Protein AF-A0A1Y1M076-F1 (afdb_monomer_lite)

InterPro domains:
  IPR000718 Peptidase M13 [PS51885] (1-151)
  IPR008753 Peptidase M13, N-terminal domain [PF05649] (1-142)
  IPR042089 Peptidase M13, domain 2 [G3DSA:1.10.1380.10] (1-147)

pLDDT: mean 89.3, std 11.14, range [41.12, 98.44]

Sequence (151 aa):
MNKGKIAELGLQVLKDVLVSCGGWPVLEGPRWIPDSFDWENLMFAFNRIGFDSGYLVEVTIGTDLKNNSIRGIQLDQPSLGLSRDFILQGNESQFVQGYFKYMIDVAVELGCEKQAAERELKESLDFEIELAKVCVRYENRRLSSFSDIFL

Radius of gyration: 18.86 Å; chains: 1; bounding box: 54×36×50 Å

Foldseek 3Di:
DDVVVPVVCPCVVVQVLQVLLQHDCQLCPPVRDPVPDDLVSSLVSCVVVVHQSQAAKHWDWDADPQHRVDIDIDIAAGDAPDPLVQLLVDDPGPSLVVVLVVQLVVSVSVPGDNVSSNVPVVVVSVVSNVSSVPHDDPVVVVVVSVVVSVD

Structure (mmCIF, N/CA/C/O backbone):
data_AF-A0A1Y1M076-F1
#
_entry.id   AF-A0A1Y1M076-F1
#
loop_
_atom_site.group_PDB
_atom_site.id
_atom_site.type_symbol
_atom_site.label_atom_id
_atom_site.label_alt_id
_atom_site.label_comp_id
_atom_site.label_asym_id
_atom_site.label_entity_id
_atom_site.label_seq_id
_atom_site.pdbx_PDB_ins_code
_atom_site.Cartn_x
_atom_site.Cartn_y
_atom_site.Cartn_z
_atom_site.occupancy
_atom_site.B_iso_or_equiv
_atom_site.auth_seq_id
_atom_site.auth_comp_id
_atom_site.auth_asym_id
_atom_site.auth_atom_id
_atom_site.pdbx_PDB_model_num
ATOM 1 N N . MET A 1 1 ? -17.898 18.226 -13.230 1.00 75.00 1 MET A N 1
ATOM 2 C CA . MET A 1 1 ? -17.716 17.435 -11.991 1.00 75.00 1 MET A CA 1
ATOM 3 C C . MET A 1 1 ? -18.983 17.533 -11.145 1.00 75.00 1 MET A C 1
ATOM 5 O O . MET A 1 1 ? -19.325 18.636 -10.736 1.00 75.00 1 MET A O 1
ATOM 9 N N . ASN A 1 2 ? -19.707 16.429 -10.931 1.00 88.88 2 ASN A N 1
ATOM 10 C CA . ASN A 1 2 ? -20.965 16.419 -10.168 1.00 88.88 2 ASN A CA 1
ATOM 11 C C . ASN A 1 2 ? -20.704 16.024 -8.704 1.00 88.88 2 ASN A C 1
ATOM 13 O O . ASN A 1 2 ? -20.647 14.843 -8.377 1.00 88.88 2 ASN A O 1
ATOM 17 N N . LYS A 1 3 ? -20.534 17.021 -7.827 1.00 89.62 3 LYS A N 1
ATOM 18 C CA . LYS A 1 3 ? -20.232 16.800 -6.402 1.00 89.62 3 LYS A CA 1
ATOM 19 C C . LYS A 1 3 ? -21.387 16.145 -5.632 1.00 89.62 3 LYS A C 1
ATOM 21 O O . LYS A 1 3 ? -21.129 15.372 -4.719 1.00 89.62 3 LYS A O 1
ATOM 26 N N . GLY A 1 4 ? -22.638 16.421 -6.016 1.00 91.38 4 GLY A N 1
ATOM 27 C CA . GLY A 1 4 ? -23.819 15.854 -5.355 1.00 91.38 4 GLY A CA 1
ATOM 28 C C . GLY A 1 4 ? -23.892 14.339 -5.519 1.00 91.38 4 GLY A C 1
ATOM 29 O O . GLY A 1 4 ? -24.074 13.626 -4.538 1.00 91.38 4 GLY A O 1
ATOM 30 N N . LYS A 1 5 ? -23.639 13.838 -6.737 1.00 88.38 5 LYS A N 1
ATOM 31 C CA . LYS A 1 5 ? -23.637 12.391 -6.988 1.00 88.38 5 LYS A CA 1
ATOM 32 C C . LYS A 1 5 ? -22.492 11.664 -6.275 1.00 88.38 5 LYS A C 1
ATOM 34 O O . LYS A 1 5 ? -22.681 10.544 -5.820 1.00 88.38 5 LYS A O 1
ATOM 39 N N . ILE A 1 6 ? -21.327 12.305 -6.149 1.00 87.94 6 ILE A N 1
ATOM 40 C CA . ILE A 1 6 ? -20.184 11.754 -5.401 1.00 87.94 6 ILE A CA 1
ATOM 41 C C . ILE A 1 6 ? -20.540 11.600 -3.916 1.00 87.94 6 ILE A C 1
ATOM 43 O O . ILE A 1 6 ? -20.288 10.550 -3.339 1.00 87.94 6 ILE A O 1
ATOM 47 N N . ALA A 1 7 ? -21.167 12.614 -3.314 1.00 87.50 7 ALA A N 1
ATOM 48 C CA . ALA A 1 7 ? -21.586 12.556 -1.914 1.00 87.50 7 ALA A CA 1
ATOM 49 C C . ALA A 1 7 ? -22.679 11.501 -1.664 1.00 87.50 7 ALA A C 1
ATOM 51 O O . ALA A 1 7 ? -22.642 10.826 -0.643 1.00 87.50 7 ALA A O 1
ATOM 52 N N . GLU A 1 8 ? -23.620 11.338 -2.601 1.00 90.31 8 GLU A N 1
ATOM 53 C CA . GLU A 1 8 ? -24.676 10.316 -2.530 1.00 90.31 8 GLU A CA 1
ATOM 54 C C . GLU A 1 8 ? -24.107 8.889 -2.573 1.00 90.31 8 GLU A C 1
ATOM 56 O O . GLU A 1 8 ? -24.541 8.031 -1.812 1.00 90.31 8 GLU A O 1
ATOM 61 N N . LEU A 1 9 ? -23.125 8.640 -3.447 1.00 89.94 9 LEU A N 1
ATOM 62 C CA . LEU A 1 9 ? -22.437 7.347 -3.538 1.00 89.94 9 LEU A CA 1
ATOM 63 C C . LEU A 1 9 ? -21.569 7.066 -2.301 1.00 89.94 9 LEU A C 1
ATOM 65 O O . LEU A 1 9 ? -21.423 5.912 -1.891 1.00 89.94 9 LEU A O 1
ATOM 69 N N . GLY A 1 10 ? -21.003 8.120 -1.706 1.00 90.06 10 GLY A N 1
ATOM 70 C CA . GLY A 1 10 ? -20.230 8.050 -0.472 1.00 90.06 10 GLY A CA 1
ATOM 71 C C . GLY A 1 10 ? -19.057 7.070 -0.556 1.00 90.06 10 GLY A C 1
ATOM 72 O O . GLY A 1 10 ? -18.399 6.935 -1.587 1.00 90.06 10 GLY A O 1
ATOM 73 N N . LEU A 1 11 ? -18.797 6.370 0.550 1.00 91.62 11 LEU A N 1
ATOM 74 C CA . LEU A 1 11 ? -17.694 5.410 0.667 1.00 91.62 11 LEU A CA 1
ATOM 75 C C . LEU A 1 11 ? -18.017 4.026 0.087 1.00 91.62 11 LEU A C 1
ATOM 77 O O . LEU A 1 11 ? -17.121 3.188 0.001 1.00 91.62 11 LEU A O 1
ATOM 81 N N . GLN A 1 12 ? -19.268 3.766 -0.312 1.00 91.00 12 GLN A N 1
ATOM 82 C CA . GLN A 1 12 ? -19.681 2.431 -0.756 1.00 91.00 12 GLN A CA 1
ATOM 83 C C . GLN A 1 12 ? -18.909 1.988 -2.001 1.00 91.00 12 GLN A C 1
ATOM 85 O O . GLN A 1 12 ? -18.431 0.863 -2.053 1.00 91.00 12 GLN A O 1
ATOM 90 N N . VAL A 1 13 ? -18.684 2.907 -2.943 1.00 92.19 13 VAL A N 1
ATOM 91 C CA . VAL A 1 13 ? -17.910 2.630 -4.164 1.00 92.19 13 VAL A CA 1
ATOM 92 C C . VAL A 1 13 ? -16.497 2.149 -3.832 1.00 92.19 13 VAL A C 1
ATOM 94 O O . VAL A 1 13 ? -16.013 1.201 -4.441 1.00 92.19 13 VAL A O 1
ATOM 97 N N . LEU A 1 14 ? -15.839 2.768 -2.848 1.00 91.69 14 LEU A N 1
ATOM 98 C CA . LEU A 1 14 ? -14.500 2.357 -2.428 1.00 91.69 14 LEU A CA 1
ATOM 99 C C . LEU A 1 14 ? -14.528 0.983 -1.744 1.00 91.69 14 LEU A C 1
ATOM 101 O O . LEU A 1 14 ? -13.674 0.149 -2.025 1.00 91.69 14 LEU A O 1
ATOM 105 N N . LYS A 1 15 ? -15.526 0.718 -0.895 1.00 92.50 15 LYS A N 1
ATOM 106 C CA . LYS A 1 15 ? -15.696 -0.593 -0.248 1.00 92.50 15 LYS A CA 1
ATOM 107 C C . LYS A 1 15 ? -15.910 -1.710 -1.268 1.00 92.50 15 LYS A C 1
ATOM 109 O O . LYS A 1 15 ? -15.273 -2.753 -1.159 1.00 92.50 15 LYS A O 1
ATOM 114 N N . ASP A 1 16 ? -16.730 -1.468 -2.287 1.00 93.19 16 ASP A N 1
ATOM 115 C CA . ASP A 1 16 ? -16.980 -2.435 -3.359 1.00 93.19 16 ASP A CA 1
ATOM 116 C C . ASP A 1 16 ? -15.695 -2.733 -4.151 1.00 93.19 16 ASP A C 1
ATOM 118 O O . ASP A 1 16 ? -15.411 -3.890 -4.470 1.00 93.19 16 ASP A O 1
ATOM 122 N N . VAL A 1 17 ? -14.872 -1.707 -4.410 1.00 93.12 17 VAL A N 1
ATOM 123 C CA . VAL A 1 17 ? -13.553 -1.880 -5.040 1.00 93.12 17 VAL A CA 1
ATOM 124 C C . VAL A 1 17 ? -12.633 -2.736 -4.168 1.00 93.12 17 VAL A C 1
ATOM 126 O O . VAL A 1 17 ? -12.040 -3.683 -4.684 1.00 93.12 17 VAL A O 1
ATOM 129 N N . LEU A 1 18 ? -12.551 -2.467 -2.861 1.00 92.56 18 LEU A N 1
ATOM 130 C CA . LEU A 1 18 ? -11.732 -3.261 -1.938 1.00 92.56 18 LEU A CA 1
ATOM 131 C C . LEU A 1 18 ? -12.162 -4.732 -1.929 1.00 92.56 18 LEU A C 1
ATOM 133 O O . LEU A 1 18 ? -11.317 -5.609 -2.075 1.00 92.56 18 LEU A O 1
ATOM 137 N N . VAL A 1 19 ? -13.466 -5.011 -1.848 1.00 91.31 19 VAL A N 1
ATOM 138 C CA . VAL A 1 19 ? -14.000 -6.384 -1.909 1.00 91.31 19 VAL A CA 1
ATOM 139 C C . VAL A 1 19 ? -13.638 -7.062 -3.233 1.00 91.31 19 VAL A C 1
ATOM 141 O O . VAL A 1 19 ? -13.213 -8.216 -3.234 1.00 91.31 19 VAL A O 1
ATOM 144 N N . SER A 1 20 ? -13.732 -6.347 -4.360 1.00 90.44 20 SER A N 1
ATOM 145 C CA . SER A 1 20 ? -13.350 -6.887 -5.676 1.00 90.44 20 SER A CA 1
ATOM 146 C C . SER A 1 20 ? -11.858 -7.227 -5.800 1.00 90.44 20 SER A C 1
ATOM 148 O O . SER A 1 20 ? -11.483 -8.013 -6.668 1.00 90.44 20 SER A O 1
ATOM 150 N N . CYS A 1 21 ? -11.027 -6.674 -4.912 1.00 91.00 21 CYS A N 1
ATOM 151 C CA . CYS A 1 21 ? -9.593 -6.926 -4.818 1.00 91.00 21 CYS A CA 1
AT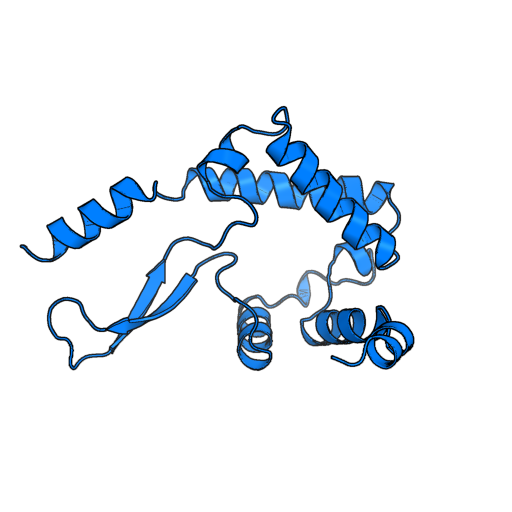OM 152 C C . CYS A 1 21 ? -9.231 -7.890 -3.670 1.00 91.00 21 CYS A C 1
ATOM 154 O O . CYS A 1 21 ? -8.085 -7.923 -3.251 1.00 91.00 21 CYS A O 1
ATOM 156 N N . GLY A 1 22 ? -10.177 -8.664 -3.126 1.00 89.50 22 GLY A N 1
ATOM 157 C CA . GLY A 1 22 ? -9.891 -9.616 -2.038 1.00 89.50 22 GLY A CA 1
ATOM 158 C C . GLY A 1 22 ? -9.926 -9.013 -0.627 1.00 89.50 22 GLY A C 1
ATOM 159 O O . GLY A 1 22 ? -9.544 -9.673 0.341 1.00 89.50 22 GLY A O 1
ATOM 160 N N . GLY A 1 23 ? -10.431 -7.785 -0.497 1.00 92.62 23 GLY A N 1
ATOM 161 C CA . GLY A 1 23 ? -10.599 -7.081 0.769 1.00 92.62 23 GLY A CA 1
ATOM 162 C C . GLY A 1 23 ? -9.329 -6.386 1.257 1.00 92.62 23 GLY A C 1
ATOM 163 O O . GLY A 1 23 ? -8.246 -6.516 0.692 1.00 92.62 23 GLY A O 1
ATOM 164 N N . TRP A 1 24 ? -9.473 -5.628 2.342 1.00 94.69 24 TRP A N 1
ATOM 165 C CA . TRP A 1 24 ? -8.349 -5.030 3.059 1.00 94.69 24 TRP A CA 1
ATOM 166 C C . TRP A 1 24 ? -8.329 -5.621 4.474 1.00 94.69 24 TRP A C 1
ATOM 168 O O . TRP A 1 24 ? -9.296 -5.386 5.206 1.00 94.69 24 TRP A O 1
ATOM 178 N N . PRO A 1 25 ? -7.294 -6.392 4.875 1.00 95.44 25 PRO A N 1
ATOM 179 C CA . PRO A 1 25 ? -7.316 -7.166 6.120 1.00 95.44 25 PRO A CA 1
ATOM 180 C C . PRO A 1 25 ? -7.720 -6.357 7.355 1.00 95.44 25 PRO A C 1
ATOM 182 O O . PRO A 1 25 ? -8.567 -6.805 8.121 1.00 95.44 25 PRO A O 1
ATOM 185 N N . VAL A 1 26 ? -7.229 -5.119 7.473 1.00 96.62 26 VAL A N 1
ATOM 186 C CA . VAL A 1 26 ? -7.539 -4.218 8.597 1.00 96.62 26 VAL A CA 1
ATOM 187 C C . VAL A 1 26 ? -9.033 -3.879 8.722 1.00 96.62 26 VAL A C 1
ATOM 189 O O . VAL A 1 26 ? -9.520 -3.593 9.812 1.00 96.62 26 VAL A O 1
ATOM 192 N N . LEU A 1 27 ? -9.797 -3.917 7.623 1.00 96.00 27 LEU A N 1
ATOM 193 C CA . LEU A 1 27 ? -11.249 -3.683 7.635 1.00 96.00 27 LEU A CA 1
ATOM 194 C C . LEU A 1 27 ? -12.047 -4.963 7.906 1.00 96.00 27 LEU A C 1
ATOM 196 O O . LEU A 1 27 ? -13.155 -4.923 8.447 1.00 96.00 27 LEU A O 1
ATOM 200 N N . GLU A 1 28 ? -11.502 -6.102 7.494 1.00 93.94 28 GLU A N 1
ATOM 201 C CA . GLU A 1 28 ? -12.177 -7.395 7.567 1.00 93.94 28 GLU A CA 1
ATOM 202 C C . GLU A 1 28 ? -11.921 -8.126 8.890 1.00 93.94 28 GLU A C 1
ATOM 204 O O . GLU A 1 28 ? -12.763 -8.911 9.348 1.00 93.94 28 GLU A O 1
ATOM 209 N N . GLY A 1 29 ? -10.789 -7.834 9.533 1.00 91.75 29 GLY A N 1
ATOM 210 C CA . GLY A 1 29 ? -10.376 -8.424 10.796 1.00 91.75 29 GLY A CA 1
ATOM 211 C C . GLY A 1 29 ? -10.392 -9.957 10.722 1.00 91.75 29 GLY A C 1
ATOM 212 O O . GLY A 1 29 ? -9.930 -10.528 9.734 1.00 91.75 29 GLY A O 1
ATOM 213 N N . PRO A 1 30 ? -10.988 -10.659 11.707 1.00 91.50 30 PRO A N 1
ATOM 214 C CA . PRO A 1 30 ? -11.019 -12.125 11.734 1.00 91.50 30 PRO A CA 1
ATOM 215 C C . PRO A 1 30 ? -11.747 -12.798 10.561 1.00 91.50 30 PRO A C 1
ATOM 217 O O . PRO A 1 30 ? -11.665 -14.016 10.425 1.00 91.50 30 PRO A O 1
ATOM 220 N N . ARG A 1 31 ? -12.514 -12.048 9.754 1.00 92.06 31 ARG A N 1
ATOM 221 C CA . ARG A 1 31 ? -13.173 -12.598 8.558 1.00 92.06 31 ARG A CA 1
ATOM 222 C C . ARG A 1 31 ? -12.214 -12.746 7.383 1.00 92.06 31 ARG A C 1
ATOM 224 O O . ARG A 1 31 ? -12.526 -13.488 6.455 1.00 92.06 31 ARG A O 1
ATOM 231 N N . TRP A 1 32 ? -11.086 -12.040 7.404 1.00 93.81 32 TRP A N 1
ATOM 232 C CA . TRP A 1 32 ? -10.060 -12.188 6.386 1.00 93.81 32 TRP A CA 1
ATOM 233 C C . TRP A 1 32 ? -9.279 -13.480 6.621 1.00 93.81 32 TRP A C 1
ATOM 235 O O . TRP A 1 32 ? -8.801 -13.727 7.727 1.00 93.81 32 TRP A O 1
ATOM 245 N N . ILE A 1 33 ? -9.164 -14.316 5.589 1.00 92.31 33 ILE A N 1
ATOM 246 C CA . ILE A 1 33 ? -8.531 -15.635 5.683 1.00 92.31 33 ILE A CA 1
ATOM 247 C C . ILE A 1 33 ? -7.180 -15.571 4.961 1.00 92.31 33 ILE A C 1
ATOM 249 O O . ILE A 1 33 ? -7.177 -15.516 3.727 1.00 92.31 33 ILE A O 1
ATOM 253 N N . PRO A 1 34 ? -6.042 -15.632 5.680 1.00 89.94 34 PRO A N 1
ATOM 254 C CA . PRO A 1 34 ? -4.714 -15.558 5.069 1.00 89.94 34 PRO A CA 1
ATOM 255 C C . PRO A 1 34 ? -4.482 -16.610 3.983 1.00 89.94 34 PRO A C 1
ATOM 257 O O . PRO A 1 34 ? -3.950 -16.292 2.928 1.00 89.94 34 PRO A O 1
ATOM 260 N N . ASP A 1 35 ? -4.963 -17.837 4.190 1.00 92.31 35 ASP A N 1
ATOM 261 C CA . ASP A 1 35 ? -4.793 -18.944 3.236 1.00 92.31 35 ASP A CA 1
ATOM 262 C C . ASP A 1 35 ? -5.551 -18.738 1.913 1.00 92.31 35 ASP A C 1
ATOM 264 O O . ASP A 1 35 ? -5.301 -19.442 0.938 1.00 92.31 35 ASP A O 1
ATOM 268 N N . SER A 1 36 ? -6.493 -17.790 1.871 1.00 87.75 36 SER A N 1
ATOM 269 C CA . SER A 1 36 ? -7.212 -17.419 0.646 1.00 87.75 36 SER A CA 1
ATOM 270 C C . SER A 1 36 ? -6.532 -16.296 -0.138 1.00 87.75 36 SER A C 1
ATOM 272 O O . SER A 1 36 ? -6.984 -15.954 -1.231 1.00 87.75 36 SER A O 1
ATOM 274 N N . PHE A 1 37 ? -5.466 -15.708 0.412 1.00 91.12 37 PHE A N 1
ATOM 275 C CA . PHE A 1 37 ? -4.745 -14.623 -0.227 1.00 91.12 37 PHE A CA 1
ATOM 276 C C . PHE A 1 37 ? -3.869 -15.138 -1.367 1.00 91.12 37 PHE A C 1
ATOM 278 O O . PHE A 1 37 ? -3.005 -15.992 -1.182 1.00 91.12 37 PHE A O 1
ATOM 285 N N . ASP A 1 38 ? -4.059 -14.541 -2.537 1.00 90.81 38 ASP A N 1
ATOM 286 C CA . ASP A 1 38 ? -3.244 -14.780 -3.715 1.00 90.81 38 ASP A CA 1
ATOM 287 C C . ASP A 1 38 ? -2.771 -13.436 -4.273 1.00 90.81 38 ASP A C 1
ATOM 289 O O . ASP A 1 38 ? -3.548 -12.640 -4.812 1.00 90.81 38 ASP A O 1
ATOM 293 N N . TRP A 1 39 ? -1.474 -13.183 -4.111 1.00 89.75 39 TRP A N 1
ATOM 294 C CA . TRP A 1 39 ? -0.848 -11.948 -4.558 1.00 89.75 39 TRP A CA 1
ATOM 295 C C . TRP A 1 39 ? -0.901 -11.783 -6.082 1.00 89.75 39 TRP A C 1
ATOM 297 O O . TRP A 1 39 ? -1.141 -10.674 -6.553 1.00 89.75 39 TRP A O 1
ATOM 307 N N . GLU A 1 40 ? -0.741 -12.854 -6.864 1.00 90.00 40 GLU A N 1
ATOM 308 C CA . GLU A 1 40 ? -0.769 -12.776 -8.330 1.00 90.00 40 GLU A CA 1
ATOM 309 C C . GLU A 1 40 ? -2.158 -12.332 -8.811 1.00 90.00 40 GLU A C 1
ATOM 311 O O . GLU A 1 40 ? -2.298 -11.383 -9.590 1.00 90.00 40 GLU A O 1
ATOM 316 N N . ASN A 1 41 ? -3.203 -12.947 -8.254 1.00 91.00 41 ASN A N 1
ATOM 317 C CA . ASN A 1 41 ? -4.584 -12.579 -8.548 1.00 91.00 41 ASN A CA 1
ATOM 318 C C . ASN A 1 41 ? -4.927 -11.149 -8.101 1.00 91.00 41 ASN A C 1
ATOM 320 O O . ASN A 1 41 ? -5.666 -10.453 -8.807 1.00 91.00 41 ASN A O 1
ATOM 324 N N . LEU A 1 42 ? -4.357 -10.671 -6.989 1.00 91.75 42 LEU A N 1
ATOM 325 C CA . LEU A 1 42 ? -4.476 -9.270 -6.578 1.00 91.75 42 LEU A CA 1
ATOM 326 C C . LEU A 1 42 ? -3.865 -8.323 -7.623 1.00 91.75 42 LEU A C 1
ATOM 328 O O . LEU A 1 42 ? -4.492 -7.327 -7.988 1.00 91.75 42 LEU A O 1
ATOM 332 N N . MET A 1 43 ? -2.678 -8.640 -8.149 1.00 90.62 43 MET A N 1
ATOM 333 C CA . MET A 1 43 ? -2.036 -7.818 -9.182 1.00 90.62 43 MET A CA 1
ATOM 334 C C . MET A 1 43 ? -2.870 -7.780 -10.466 1.00 90.62 43 MET A C 1
ATOM 336 O O . MET A 1 43 ? -3.015 -6.716 -11.076 1.00 90.62 43 MET A O 1
ATOM 340 N N . PHE A 1 44 ? -3.482 -8.899 -10.865 1.00 89.25 44 PHE A N 1
ATOM 341 C CA . PHE A 1 44 ? -4.414 -8.914 -11.995 1.00 89.25 44 PHE A CA 1
ATOM 342 C C . PHE A 1 44 ? -5.673 -8.086 -11.729 1.00 89.25 44 PHE A C 1
ATOM 344 O O . PHE A 1 44 ? -6.141 -7.385 -12.631 1.00 89.25 44 PHE A O 1
ATOM 351 N N . ALA A 1 45 ? -6.219 -8.133 -10.512 1.00 91.56 45 ALA A N 1
ATOM 352 C CA . ALA A 1 45 ? -7.363 -7.312 -10.130 1.00 91.56 45 ALA A CA 1
ATOM 353 C C . ALA A 1 45 ? -7.029 -5.816 -10.226 1.00 91.56 45 ALA A C 1
ATOM 355 O O . ALA A 1 45 ? -7.760 -5.087 -10.898 1.00 91.56 45 ALA A O 1
ATOM 356 N N . PHE A 1 46 ? -5.895 -5.384 -9.663 1.00 91.19 46 PHE A N 1
ATOM 357 C CA . PHE A 1 46 ? -5.421 -3.998 -9.734 1.00 91.19 46 PHE A CA 1
ATOM 358 C C . PHE A 1 46 ? -5.229 -3.524 -11.175 1.00 91.19 46 PHE A C 1
ATOM 360 O O . PHE A 1 46 ? -5.798 -2.503 -11.563 1.00 91.19 46 PHE A O 1
ATOM 367 N N . ASN A 1 47 ? -4.545 -4.313 -12.007 1.00 87.81 47 ASN A N 1
ATOM 368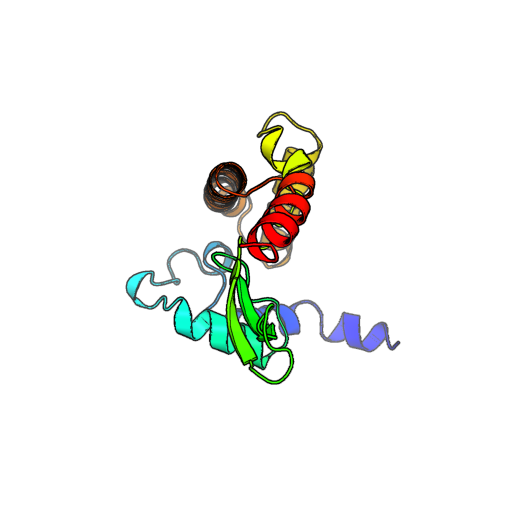 C CA . ASN A 1 47 ? -4.357 -3.981 -13.419 1.00 87.81 47 ASN A CA 1
ATOM 369 C C . ASN A 1 47 ? -5.692 -3.836 -14.170 1.00 87.81 47 ASN A C 1
ATOM 371 O O . ASN A 1 47 ? -5.861 -2.913 -14.966 1.00 87.81 47 ASN A O 1
ATOM 375 N N . ARG A 1 48 ? -6.675 -4.708 -13.903 1.00 90.00 48 ARG A N 1
ATOM 376 C CA . ARG A 1 48 ? -7.998 -4.650 -14.553 1.00 90.00 48 ARG A CA 1
ATOM 377 C C . ARG A 1 48 ? -8.788 -3.388 -14.213 1.00 90.00 48 ARG A C 1
ATOM 379 O O . ARG A 1 48 ? -9.580 -2.947 -15.044 1.00 90.00 48 ARG A O 1
ATOM 386 N N . ILE A 1 49 ? -8.603 -2.836 -13.016 1.00 90.31 49 ILE A N 1
ATOM 387 C CA . ILE A 1 49 ? -9.294 -1.618 -12.563 1.00 90.31 49 ILE A CA 1
ATOM 388 C C . ILE A 1 49 ? -8.446 -0.347 -12.729 1.00 90.31 49 ILE A C 1
ATOM 390 O O . ILE A 1 49 ? -8.909 0.740 -12.390 1.00 90.31 49 ILE A O 1
ATOM 394 N N . GLY A 1 50 ? -7.234 -0.469 -13.281 1.00 88.19 50 GLY A N 1
ATOM 395 C CA . GLY A 1 50 ? -6.327 0.651 -13.540 1.00 88.19 50 GLY A CA 1
ATOM 396 C C . GLY A 1 50 ? -5.598 1.171 -12.300 1.00 88.19 50 GLY A C 1
ATOM 397 O O . GLY A 1 50 ? -5.203 2.335 -12.275 1.00 88.19 50 GLY A O 1
ATOM 398 N N . PHE A 1 51 ? -5.453 0.342 -11.266 1.00 87.31 51 PHE A N 1
ATOM 399 C CA . PHE A 1 51 ? -4.615 0.646 -10.108 1.00 87.31 51 PHE A CA 1
ATOM 400 C C . PHE A 1 51 ? -3.157 0.300 -10.402 1.00 87.31 51 PHE A C 1
ATOM 402 O O . PHE A 1 51 ? -2.871 -0.571 -11.225 1.00 87.31 51 PHE A O 1
ATOM 409 N N . ASP A 1 52 ? -2.243 0.980 -9.708 1.00 82.00 52 ASP A N 1
ATOM 410 C CA . ASP A 1 52 ? -0.848 0.551 -9.673 1.00 82.00 52 ASP A CA 1
ATOM 411 C C . ASP A 1 52 ? -0.777 -0.858 -9.058 1.00 82.00 52 ASP A C 1
ATOM 413 O O . ASP A 1 52 ? -1.550 -1.199 -8.164 1.00 82.00 52 ASP A O 1
ATOM 417 N N . SER A 1 53 ? 0.116 -1.698 -9.565 1.00 82.62 53 SER A N 1
ATOM 418 C CA . SER A 1 53 ? 0.385 -3.037 -9.037 1.00 82.62 53 SER A CA 1
ATOM 419 C C . SER A 1 53 ? 1.827 -3.181 -8.544 1.00 82.62 53 SER A C 1
ATOM 421 O O . SER A 1 53 ? 2.211 -4.235 -8.054 1.00 82.62 53 SER A O 1
ATOM 423 N N . GLY A 1 54 ? 2.645 -2.131 -8.626 1.00 86.19 54 GLY A N 1
ATOM 424 C CA . GLY A 1 54 ? 4.053 -2.156 -8.238 1.00 86.19 54 GLY A CA 1
ATOM 425 C C . GLY A 1 54 ? 4.323 -2.119 -6.731 1.00 86.19 54 GLY A C 1
ATOM 426 O O . GLY A 1 54 ? 5.350 -1.590 -6.336 1.00 86.19 54 GLY A O 1
ATOM 427 N N . TYR A 1 55 ? 3.441 -2.624 -5.861 1.00 85.50 55 TYR A N 1
ATOM 428 C CA . TYR A 1 55 ? 3.575 -2.437 -4.403 1.00 85.50 55 TYR A CA 1
ATOM 429 C C . TYR A 1 55 ? 4.627 -3.335 -3.726 1.00 85.50 55 TYR A C 1
ATOM 431 O O . TYR A 1 55 ? 5.142 -2.977 -2.672 1.00 85.50 55 TYR A O 1
ATOM 439 N N . LEU A 1 56 ? 4.961 -4.493 -4.314 1.00 90.00 56 LEU A N 1
ATOM 440 C CA . LEU A 1 56 ? 6.053 -5.367 -3.838 1.00 90.00 56 LEU A CA 1
ATOM 441 C C . LEU A 1 56 ? 7.213 -5.422 -4.833 1.00 90.00 56 LEU A C 1
ATOM 443 O O . LEU A 1 56 ? 8.374 -5.291 -4.452 1.00 90.00 56 LEU A O 1
ATOM 447 N N . VAL A 1 57 ? 6.879 -5.605 -6.109 1.00 89.88 57 VAL A N 1
ATOM 448 C CA . VAL A 1 57 ? 7.800 -5.587 -7.245 1.00 89.88 57 VAL A CA 1
ATOM 449 C C . VAL A 1 57 ? 7.068 -4.905 -8.390 1.00 89.88 57 VAL A C 1
ATOM 451 O O . VAL A 1 57 ? 5.927 -5.260 -8.690 1.00 89.88 57 VAL A O 1
ATOM 454 N N . GLU A 1 58 ? 7.705 -3.926 -9.023 1.00 89.88 58 GLU A N 1
ATOM 455 C CA . GLU A 1 58 ? 7.166 -3.303 -10.226 1.00 89.88 58 GLU A CA 1
ATOM 456 C C . GLU A 1 58 ? 7.411 -4.235 -11.417 1.00 89.88 58 GLU A C 1
ATOM 458 O O . GLU A 1 58 ? 8.546 -4.627 -11.684 1.00 89.88 58 GLU A O 1
ATOM 463 N N . VAL A 1 59 ? 6.340 -4.607 -12.125 1.00 88.94 59 VAL A N 1
ATOM 464 C CA . VAL A 1 59 ? 6.404 -5.444 -13.330 1.00 88.94 59 VAL A CA 1
ATOM 465 C C . VAL A 1 59 ? 5.799 -4.670 -14.490 1.00 88.94 59 VAL A C 1
ATOM 467 O O . VAL A 1 59 ? 4.609 -4.362 -14.483 1.00 88.94 59 VAL A O 1
ATOM 470 N N . THR A 1 60 ? 6.606 -4.367 -15.502 1.00 87.88 60 THR A N 1
ATOM 471 C CA . THR A 1 60 ? 6.168 -3.586 -16.668 1.00 87.88 60 THR A CA 1
ATOM 472 C C . THR A 1 60 ? 6.634 -4.210 -17.980 1.00 87.88 60 THR A C 1
ATOM 474 O O . THR A 1 60 ? 7.526 -5.059 -18.017 1.00 87.88 60 THR A O 1
ATOM 477 N N . ILE A 1 61 ? 6.008 -3.798 -19.087 1.00 89.19 61 ILE A N 1
ATOM 478 C CA . ILE A 1 61 ? 6.494 -4.107 -20.435 1.00 89.19 61 ILE A CA 1
ATOM 479 C C . ILE A 1 61 ? 7.281 -2.909 -20.939 1.00 89.19 61 ILE A C 1
ATOM 481 O O . ILE A 1 61 ? 6.715 -1.889 -21.337 1.00 89.19 61 ILE A O 1
ATOM 485 N N . GLY A 1 62 ? 8.598 -3.057 -20.935 1.00 89.00 62 GLY A N 1
ATOM 486 C CA . GLY A 1 62 ? 9.511 -2.040 -21.420 1.00 89.00 62 GLY A CA 1
ATOM 487 C C . GLY A 1 62 ? 10.074 -2.362 -22.791 1.00 89.00 62 GLY A C 1
ATOM 488 O O . GLY A 1 62 ? 9.865 -3.432 -23.368 1.00 89.00 62 GLY A O 1
ATOM 489 N N . THR A 1 63 ? 10.805 -1.395 -23.325 1.00 91.19 63 THR A N 1
ATOM 490 C CA . THR A 1 63 ? 11.588 -1.580 -24.544 1.00 91.19 63 THR A CA 1
ATOM 491 C C . THR A 1 63 ? 12.983 -2.068 -24.164 1.00 91.19 63 THR A C 1
ATOM 493 O O . THR A 1 63 ? 13.541 -1.585 -23.179 1.00 91.19 63 THR A O 1
ATOM 496 N N . ASP A 1 64 ? 13.549 -2.998 -24.931 1.00 85.62 64 ASP A N 1
ATOM 497 C CA . ASP A 1 64 ? 14.946 -3.388 -24.749 1.00 85.62 64 ASP A CA 1
ATOM 498 C C . ASP A 1 64 ? 15.882 -2.189 -24.995 1.00 85.62 64 ASP A C 1
ATOM 500 O O . ASP A 1 64 ? 15.705 -1.423 -25.948 1.00 85.62 64 ASP A O 1
ATOM 504 N N . LEU A 1 65 ? 16.872 -2.015 -24.113 1.00 83.25 65 LEU A N 1
ATOM 505 C CA . LEU A 1 65 ? 17.782 -0.864 -24.140 1.00 83.25 65 LEU A CA 1
ATOM 506 C C . LEU A 1 65 ? 18.707 -0.868 -25.366 1.00 83.25 65 LEU A C 1
ATOM 508 O O . LEU A 1 65 ? 19.131 0.198 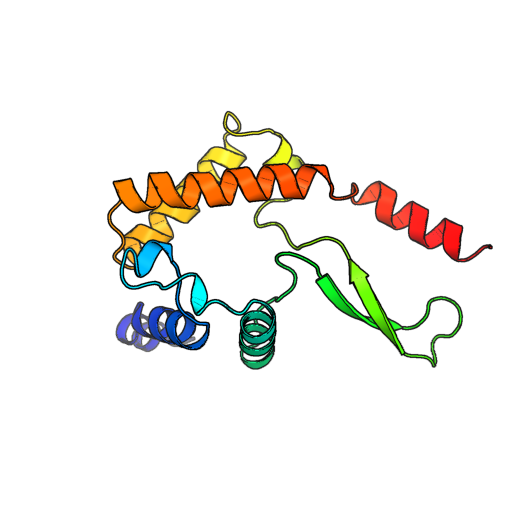-25.810 1.00 83.25 65 LEU A O 1
ATOM 512 N N . LYS A 1 66 ? 19.021 -2.047 -25.916 1.00 86.06 66 LYS A N 1
ATOM 513 C CA . LYS A 1 66 ? 19.935 -2.223 -27.054 1.00 86.06 66 LYS A CA 1
ATOM 514 C C . LYS A 1 66 ? 19.181 -2.317 -28.382 1.00 86.06 66 LYS A C 1
ATOM 516 O O . LYS A 1 66 ? 19.730 -1.958 -29.422 1.00 86.06 66 LYS A O 1
ATOM 521 N N . ASN A 1 67 ? 17.926 -2.761 -28.364 1.00 87.38 67 ASN A N 1
ATOM 522 C CA . ASN A 1 67 ? 17.072 -2.855 -29.540 1.00 87.38 67 ASN A CA 1
ATOM 523 C C . ASN A 1 67 ? 15.649 -2.361 -29.257 1.00 87.38 67 ASN A C 1
ATOM 525 O O . ASN A 1 67 ? 14.792 -3.095 -28.766 1.00 87.38 67 ASN A O 1
ATOM 529 N N . ASN A 1 68 ? 15.356 -1.139 -29.706 1.00 88.44 68 ASN A N 1
ATOM 530 C CA . ASN A 1 68 ? 14.072 -0.503 -29.437 1.00 88.44 68 ASN A CA 1
ATOM 531 C C . ASN A 1 68 ? 12.847 -1.144 -30.132 1.00 88.44 68 ASN A C 1
ATOM 533 O O . ASN A 1 68 ? 11.710 -0.748 -29.873 1.00 88.44 68 ASN A O 1
ATOM 537 N N . SER A 1 69 ? 13.069 -2.122 -31.016 1.00 93.75 69 SER A N 1
ATOM 538 C CA . SER A 1 69 ? 12.011 -2.901 -31.670 1.00 93.75 69 SER A CA 1
ATOM 539 C C . SER A 1 69 ? 11.593 -4.133 -30.859 1.00 93.75 69 SER A C 1
ATOM 541 O O . SER A 1 69 ? 10.590 -4.765 -31.188 1.00 93.75 69 SER A O 1
ATOM 543 N N . ILE A 1 70 ? 12.340 -4.483 -29.806 1.00 93.56 70 ILE A N 1
ATOM 544 C CA . ILE A 1 70 ? 12.045 -5.607 -28.914 1.00 93.56 70 ILE A CA 1
ATOM 545 C C . ILE A 1 70 ? 11.395 -5.077 -27.636 1.00 93.56 70 ILE A C 1
ATOM 547 O O . ILE A 1 70 ? 11.794 -4.048 -27.086 1.00 93.56 70 ILE A O 1
ATOM 551 N N . ARG A 1 71 ? 10.388 -5.805 -27.147 1.00 93.94 71 ARG A N 1
ATOM 552 C CA . ARG A 1 71 ? 9.803 -5.580 -25.823 1.00 93.94 71 ARG A CA 1
ATOM 553 C C . ARG A 1 71 ? 10.095 -6.756 -24.909 1.00 93.94 71 ARG A C 1
ATOM 555 O O . ARG A 1 71 ? 10.110 -7.898 -25.361 1.00 93.94 71 ARG A O 1
ATOM 562 N N . GLY A 1 72 ? 10.303 -6.457 -23.635 1.00 90.69 72 GLY A N 1
ATOM 563 C CA . GLY A 1 72 ? 10.586 -7.444 -22.602 1.00 90.69 72 GLY A CA 1
ATOM 564 C C . GLY A 1 72 ? 9.873 -7.105 -21.302 1.00 90.69 72 GLY A C 1
ATOM 565 O O . GLY A 1 72 ? 9.429 -5.972 -21.098 1.00 90.69 72 GLY A O 1
ATOM 566 N N . ILE A 1 73 ? 9.770 -8.106 -20.432 1.00 91.00 73 ILE A N 1
ATOM 567 C CA . ILE A 1 73 ? 9.315 -7.915 -19.055 1.00 91.00 73 ILE A CA 1
ATOM 568 C C . ILE A 1 73 ? 10.447 -7.230 -18.290 1.00 91.00 73 ILE A C 1
ATOM 570 O O . ILE A 1 73 ? 11.584 -7.702 -18.312 1.00 91.00 73 ILE A O 1
ATOM 574 N N . GLN A 1 74 ? 10.131 -6.124 -17.630 1.00 90.00 74 GLN A N 1
ATOM 575 C CA . GLN A 1 74 ? 11.037 -5.397 -16.752 1.00 90.00 74 GLN A CA 1
ATOM 576 C C . GLN A 1 74 ? 10.570 -5.554 -15.310 1.00 90.00 74 GLN A C 1
ATOM 578 O O . GLN A 1 74 ? 9.375 -5.457 -15.029 1.00 90.00 74 GLN A O 1
ATOM 583 N N . LEU A 1 75 ? 11.532 -5.819 -14.426 1.00 90.62 75 LEU A N 1
ATOM 584 C CA . LEU A 1 75 ? 11.333 -5.887 -12.986 1.00 90.62 75 LEU A CA 1
ATOM 585 C C . LEU A 1 75 ? 12.056 -4.710 -12.345 1.00 90.62 75 LEU A C 1
ATOM 587 O O . LEU A 1 75 ? 13.229 -4.479 -12.645 1.00 90.62 75 LEU A O 1
ATOM 591 N N . ASP A 1 76 ? 11.374 -4.002 -11.457 1.00 90.56 76 ASP A N 1
ATOM 592 C CA . ASP A 1 76 ? 11.948 -2.876 -10.734 1.00 90.56 76 ASP A CA 1
ATOM 593 C C . ASP A 1 76 ? 11.494 -2.840 -9.267 1.00 90.56 76 ASP A C 1
ATOM 595 O O . ASP A 1 76 ? 10.670 -3.641 -8.811 1.00 90.56 76 ASP A O 1
ATOM 599 N N . GLN A 1 77 ? 12.092 -1.930 -8.502 1.00 91.81 77 G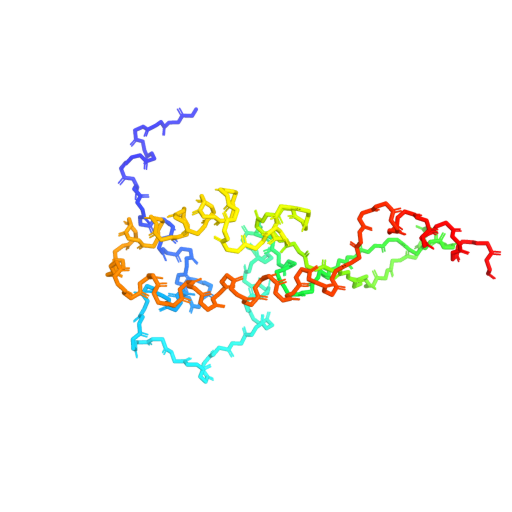LN A N 1
ATOM 600 C CA . GLN A 1 77 ? 11.759 -1.702 -7.103 1.00 91.81 77 GLN A CA 1
ATOM 601 C C . GLN A 1 77 ? 10.300 -1.244 -6.936 1.00 91.81 77 GLN A C 1
ATOM 603 O O . GLN A 1 77 ? 9.746 -0.615 -7.836 1.00 91.81 77 GLN A O 1
ATOM 608 N N . PRO A 1 78 ? 9.692 -1.487 -5.768 1.00 92.62 78 PRO A N 1
ATOM 609 C CA . PRO A 1 78 ? 8.305 -1.125 -5.539 1.00 92.62 78 PRO A CA 1
ATOM 610 C C . PRO A 1 78 ? 8.054 0.386 -5.506 1.00 92.62 78 PRO A C 1
ATOM 612 O O . PRO A 1 78 ? 8.925 1.190 -5.143 1.00 92.62 78 PRO A O 1
ATOM 615 N N . SER A 1 79 ? 6.806 0.741 -5.801 1.00 89.81 79 SER A N 1
ATOM 616 C CA . SER A 1 79 ? 6.176 2.005 -5.435 1.00 89.81 79 SER A CA 1
ATOM 617 C C . SER A 1 79 ? 6.000 2.069 -3.916 1.00 89.81 79 SER A C 1
ATOM 619 O O . SER A 1 79 ? 5.406 1.180 -3.311 1.00 89.81 79 SER A O 1
ATOM 621 N N . LEU A 1 80 ? 6.492 3.146 -3.305 1.00 92.50 80 LEU A N 1
ATOM 622 C CA . LEU A 1 80 ? 6.349 3.428 -1.874 1.00 92.50 80 LEU A CA 1
ATOM 623 C C . LEU A 1 80 ? 5.333 4.564 -1.674 1.00 92.50 80 LEU A C 1
ATOM 625 O O . LEU A 1 80 ? 5.288 5.506 -2.470 1.00 92.50 80 LEU A O 1
ATOM 629 N N . GLY A 1 81 ? 4.543 4.509 -0.603 1.00 90.44 81 GLY A N 1
ATOM 630 C CA . GLY A 1 81 ? 3.566 5.534 -0.229 1.00 90.44 81 GLY A CA 1
ATOM 631 C C . GLY A 1 81 ? 4.204 6.867 0.166 1.00 90.44 81 GLY A C 1
ATOM 632 O O . GLY A 1 81 ? 3.617 7.930 -0.043 1.00 90.44 81 GLY A O 1
ATOM 633 N N . LEU A 1 82 ? 5.440 6.826 0.666 1.00 94.19 82 LEU A N 1
ATOM 634 C CA . LEU A 1 82 ? 6.326 7.980 0.808 1.00 94.19 82 LEU A CA 1
ATOM 635 C C . LEU A 1 82 ? 7.594 7.775 -0.017 1.00 94.19 82 LEU A C 1
ATOM 637 O O . LEU A 1 82 ? 8.048 6.651 -0.214 1.00 94.19 82 LEU A O 1
ATOM 641 N N . SER A 1 83 ? 8.238 8.866 -0.446 1.00 92.38 83 SER A N 1
ATOM 642 C CA . SER A 1 83 ? 9.551 8.726 -1.079 1.00 92.38 83 SER A CA 1
ATOM 643 C C . SER A 1 83 ? 10.531 8.039 -0.122 1.00 92.38 83 SER A C 1
ATOM 645 O O . SER A 1 83 ? 10.482 8.233 1.099 1.00 92.38 83 SER A O 1
ATOM 647 N N . ARG A 1 84 ? 11.467 7.272 -0.691 1.00 93.12 84 ARG A N 1
ATOM 648 C CA . ARG A 1 84 ? 12.511 6.562 0.060 1.00 93.12 84 ARG A CA 1
ATOM 649 C C . ARG A 1 84 ? 13.227 7.472 1.070 1.00 93.12 84 ARG A C 1
ATOM 651 O O . ARG A 1 84 ? 13.519 7.050 2.183 1.00 93.12 84 ARG A O 1
ATOM 658 N N . ASP A 1 85 ? 13.497 8.721 0.698 1.00 92.69 85 ASP A N 1
ATOM 659 C CA . ASP A 1 85 ? 14.227 9.667 1.549 1.00 92.69 85 ASP A CA 1
ATOM 660 C C . ASP A 1 85 ? 13.399 10.180 2.735 1.00 92.69 85 ASP A C 1
ATOM 662 O O . ASP A 1 85 ? 13.972 10.578 3.749 1.00 92.69 85 ASP A O 1
ATOM 666 N N . PHE A 1 86 ? 12.066 10.159 2.637 1.00 95.81 86 PHE A N 1
ATOM 667 C CA . PHE A 1 86 ? 11.179 10.488 3.753 1.00 95.81 86 PHE A CA 1
ATOM 668 C C . PHE A 1 86 ? 10.912 9.278 4.642 1.00 95.81 86 PHE A C 1
ATOM 670 O O . PHE A 1 86 ? 11.040 9.389 5.859 1.00 95.81 86 PHE A O 1
ATOM 677 N N . ILE A 1 87 ? 10.593 8.119 4.058 1.00 95.88 87 ILE A N 1
ATOM 678 C CA . ILE A 1 87 ? 10.231 6.929 4.840 1.00 95.88 87 ILE A CA 1
ATOM 679 C C . ILE A 1 87 ? 11.409 6.402 5.676 1.00 95.88 87 ILE A C 1
ATOM 681 O O . ILE A 1 87 ? 11.233 5.982 6.818 1.00 95.88 87 ILE A O 1
ATOM 685 N N . LEU A 1 88 ? 12.643 6.527 5.171 1.00 96.25 88 LEU A N 1
ATOM 686 C CA . LEU A 1 88 ? 13.852 6.116 5.892 1.00 96.25 88 LEU A CA 1
ATOM 687 C C . LEU A 1 88 ? 14.257 7.044 7.042 1.00 96.25 88 LEU A C 1
ATOM 689 O O . LEU A 1 88 ? 15.198 6.725 7.766 1.00 96.25 88 LEU A O 1
ATOM 693 N N . GLN A 1 89 ? 13.564 8.167 7.246 1.00 95.88 89 GLN A N 1
ATOM 694 C CA . GLN A 1 89 ? 13.753 8.983 8.450 1.00 95.88 89 GLN A CA 1
ATOM 695 C C . GLN A 1 89 ? 13.189 8.296 9.705 1.00 95.88 89 GLN A C 1
ATOM 697 O O . GLN A 1 89 ? 13.497 8.715 10.819 1.00 95.88 89 GLN A O 1
ATOM 702 N N . GLY A 1 90 ? 12.404 7.227 9.527 1.00 92.50 90 GLY A N 1
ATOM 703 C CA . GLY A 1 90 ? 11.906 6.377 10.601 1.00 92.50 90 GLY A CA 1
ATOM 704 C C . GLY A 1 90 ? 10.734 6.975 11.381 1.00 92.50 90 GLY A C 1
ATOM 705 O O . GLY A 1 90 ? 10.260 8.075 11.105 1.00 92.50 90 GLY A O 1
ATOM 706 N N . ASN A 1 91 ? 10.275 6.224 12.383 1.00 91.75 91 ASN A N 1
ATOM 707 C CA . ASN A 1 91 ? 9.017 6.469 13.104 1.00 91.75 91 ASN A CA 1
ATOM 708 C C . ASN A 1 91 ? 8.965 7.800 13.884 1.00 91.75 91 ASN A C 1
ATOM 710 O O . ASN A 1 91 ? 7.880 8.300 14.171 1.00 91.75 91 ASN A O 1
ATOM 714 N N . GLU A 1 92 ? 10.115 8.398 14.202 1.00 92.88 92 GLU A N 1
ATOM 715 C CA . GLU A 1 92 ? 10.193 9.697 14.892 1.00 92.88 92 GLU A CA 1
ATOM 716 C C . GLU A 1 92 ? 10.037 10.893 13.939 1.00 92.88 92 GLU A C 1
ATOM 718 O O . GLU A 1 92 ? 9.878 12.034 14.375 1.00 92.88 92 GLU A O 1
ATOM 723 N N . SER A 1 93 ? 10.089 10.662 12.624 1.00 97.12 93 SER A N 1
ATOM 724 C CA . SER A 1 93 ? 9.916 11.726 11.640 1.00 97.12 93 SER A CA 1
ATOM 725 C C . SER A 1 93 ? 8.460 12.167 11.553 1.00 97.12 93 SER A C 1
ATOM 727 O O . SER A 1 93 ? 7.559 11.348 11.375 1.00 97.12 93 SER A O 1
ATOM 729 N N . GLN A 1 94 ? 8.233 13.483 11.546 1.00 97.56 94 GLN A N 1
ATOM 730 C CA . GLN A 1 94 ? 6.905 14.065 11.323 1.00 97.56 94 GLN A CA 1
ATOM 731 C C . GLN A 1 94 ? 6.262 13.601 10.003 1.00 97.56 94 GLN A C 1
ATOM 733 O O . GLN A 1 94 ? 5.039 13.508 9.917 1.00 97.56 94 GLN A O 1
ATOM 738 N N . PHE A 1 95 ? 7.070 13.282 8.983 1.00 97.38 95 PHE A N 1
ATOM 739 C CA . PHE A 1 95 ? 6.572 12.784 7.699 1.00 97.38 95 PHE A CA 1
ATOM 740 C C . PHE A 1 95 ? 6.009 11.369 7.838 1.00 97.38 95 PHE A C 1
ATOM 742 O O . PHE A 1 95 ? 4.900 11.099 7.382 1.00 97.38 95 PHE A O 1
ATOM 749 N N . VAL A 1 96 ? 6.745 10.490 8.521 1.00 97.94 96 VAL A N 1
ATOM 750 C CA . VAL A 1 96 ? 6.335 9.102 8.765 1.00 97.94 96 VAL A CA 1
ATOM 751 C C . VAL A 1 96 ? 5.145 9.054 9.723 1.00 97.94 96 VAL A C 1
ATOM 753 O O . VAL A 1 96 ? 4.187 8.333 9.469 1.00 97.94 96 VAL A O 1
ATOM 756 N N . GLN A 1 97 ? 5.139 9.885 10.767 1.00 98.12 97 GLN A N 1
ATOM 757 C CA . GLN A 1 97 ? 4.002 10.006 11.686 1.00 98.12 97 GLN A CA 1
ATOM 758 C C . GLN A 1 97 ? 2.744 10.528 10.986 1.00 98.12 97 GLN A C 1
ATOM 760 O O . GLN A 1 97 ? 1.652 10.013 11.219 1.00 98.12 97 GLN A O 1
ATOM 765 N N . GLY A 1 98 ? 2.886 11.524 10.106 1.00 98.25 98 GLY A N 1
ATOM 766 C CA . GLY A 1 98 ? 1.780 12.041 9.303 1.00 98.25 98 GLY A CA 1
ATOM 767 C C . GLY A 1 98 ? 1.217 10.992 8.345 1.00 98.25 98 GLY A C 1
ATOM 768 O O . GLY A 1 98 ? 0.001 10.845 8.241 1.00 98.25 98 GLY A O 1
ATOM 769 N N . TYR A 1 99 ? 2.093 10.222 7.699 1.00 98.19 99 TYR A N 1
ATOM 770 C CA . TYR A 1 99 ? 1.692 9.119 6.830 1.00 98.19 99 TYR A CA 1
ATOM 771 C C . TYR A 1 99 ? 0.984 8.002 7.603 1.00 98.19 99 TYR A C 1
ATOM 773 O O . TYR A 1 99 ? -0.114 7.600 7.228 1.00 98.19 99 TYR A O 1
ATOM 781 N N . PHE A 1 100 ? 1.533 7.584 8.744 1.00 98.44 100 PHE A N 1
ATOM 782 C CA . PHE A 1 100 ? 0.905 6.584 9.604 1.00 98.44 100 PHE A CA 1
ATOM 783 C C . PHE A 1 100 ? -0.472 7.031 10.105 1.00 98.44 100 PHE A C 1
ATOM 785 O O . PHE A 1 100 ? -1.444 6.278 10.049 1.00 98.44 100 PHE A O 1
ATOM 792 N N . LYS A 1 101 ? -0.582 8.297 10.526 1.00 98.38 101 LYS A N 1
ATOM 793 C CA . LYS A 1 101 ? -1.859 8.896 10.911 1.00 98.38 101 LYS A CA 1
ATOM 794 C C . LYS A 1 101 ? -2.867 8.856 9.762 1.00 98.38 101 LYS A C 1
ATOM 796 O O . LYS A 1 101 ? -4.021 8.515 9.995 1.00 98.38 101 LYS A O 1
ATOM 801 N N . TYR A 1 102 ? -2.441 9.170 8.540 1.00 98.19 102 TYR A N 1
ATOM 802 C CA . TYR A 1 102 ? -3.302 9.094 7.364 1.00 98.19 102 TYR A CA 1
ATOM 803 C C . TYR A 1 102 ? -3.807 7.666 7.106 1.00 98.19 102 TYR A C 1
ATOM 805 O O . TYR A 1 102 ? -5.001 7.489 6.870 1.00 98.19 102 TYR A O 1
ATOM 813 N N . MET A 1 103 ? -2.944 6.648 7.221 1.00 97.75 103 MET A N 1
ATOM 814 C CA . MET A 1 103 ? -3.350 5.241 7.086 1.00 97.75 103 MET A CA 1
ATOM 815 C C . MET A 1 103 ? -4.456 4.877 8.091 1.00 97.75 103 MET A C 1
ATOM 817 O O . MET A 1 103 ? -5.473 4.296 7.708 1.00 97.75 103 MET A O 1
ATOM 821 N N . ILE A 1 104 ? -4.279 5.260 9.363 1.00 98.44 104 ILE A N 1
ATOM 822 C CA . ILE A 1 104 ? -5.257 5.013 10.434 1.00 98.44 104 ILE A CA 1
ATOM 823 C C . ILE A 1 104 ? -6.563 5.758 10.163 1.00 98.44 104 ILE A C 1
ATOM 825 O O . ILE A 1 104 ? -7.631 5.154 10.239 1.00 98.44 104 ILE A O 1
ATOM 829 N N . ASP A 1 105 ? -6.491 7.052 9.842 1.00 98.31 105 ASP A N 1
ATOM 830 C CA . ASP A 1 105 ? -7.674 7.881 9.611 1.00 98.31 105 ASP A CA 1
ATOM 831 C C . ASP A 1 105 ? -8.515 7.297 8.456 1.00 98.31 105 ASP A C 1
ATOM 833 O O . ASP A 1 105 ? -9.726 7.146 8.597 1.00 98.31 105 ASP A O 1
ATOM 837 N N . VAL A 1 106 ? -7.886 6.858 7.356 1.00 97.00 106 VAL A N 1
ATOM 838 C CA . VAL A 1 106 ? -8.589 6.202 6.235 1.00 97.00 106 VAL A CA 1
ATOM 839 C C . VAL A 1 106 ? -9.262 4.894 6.664 1.00 97.00 106 VAL A C 1
ATOM 841 O O . VAL A 1 106 ? -10.417 4.655 6.304 1.00 97.00 106 VAL A O 1
ATOM 844 N N . ALA A 1 107 ? -8.577 4.047 7.436 1.00 97.38 107 ALA A N 1
ATOM 845 C CA . ALA A 1 107 ? -9.155 2.791 7.912 1.00 97.38 107 ALA A CA 1
ATOM 846 C C . ALA A 1 107 ? -10.354 3.030 8.848 1.00 97.38 107 ALA A C 1
ATOM 848 O O . ALA A 1 107 ? -11.386 2.367 8.716 1.00 97.38 107 ALA A O 1
ATOM 849 N N . VAL A 1 108 ? -10.248 4.004 9.757 1.00 97.38 108 VAL A N 1
ATOM 850 C CA . VAL A 1 108 ? -11.320 4.375 10.693 1.00 97.38 108 VAL A CA 1
ATOM 851 C C . VAL A 1 108 ? -12.536 4.934 9.954 1.00 97.38 108 VAL A C 1
ATOM 853 O O . VAL A 1 108 ? -13.653 4.493 10.217 1.00 97.38 108 VAL A O 1
ATOM 856 N N . GLU A 1 109 ? -12.343 5.824 8.978 1.00 95.25 109 GLU A N 1
ATOM 857 C CA . GLU A 1 109 ? -13.436 6.354 8.143 1.00 95.25 109 GLU A CA 1
ATOM 858 C C . GLU A 1 109 ? -14.158 5.246 7.354 1.00 95.25 109 GLU A C 1
ATOM 860 O O . GLU A 1 109 ? -15.366 5.310 7.112 1.00 95.25 109 GLU A O 1
ATOM 865 N N . LEU A 1 110 ? -13.448 4.173 6.992 1.00 95.12 110 LEU A N 1
ATOM 866 C CA . LEU A 1 110 ? -14.036 3.005 6.333 1.00 95.12 110 LEU A CA 1
ATOM 867 C C . LEU A 1 110 ? -14.744 2.038 7.296 1.00 95.12 110 LEU A C 1
ATOM 869 O O . LEU A 1 110 ? -15.485 1.163 6.832 1.00 95.12 110 LEU A O 1
ATOM 873 N N . GLY A 1 111 ? -14.624 2.248 8.609 1.00 93.44 111 GLY A N 1
ATOM 874 C CA . GLY A 1 111 ? -15.330 1.504 9.653 1.00 93.44 111 GLY A CA 1
ATOM 875 C C . GLY A 1 111 ? -14.449 0.580 10.496 1.00 93.44 111 GLY A C 1
ATOM 876 O O . GLY A 1 111 ? -14.993 -0.262 11.209 1.00 93.44 111 GLY A O 1
ATOM 877 N N . CYS A 1 112 ? -13.122 0.704 10.418 1.00 96.12 112 CYS A N 1
ATOM 878 C CA . CYS A 1 112 ? -12.210 -0.023 11.299 1.00 96.12 112 CYS A CA 1
ATOM 879 C C . CYS A 1 112 ? -12.234 0.539 12.728 1.00 96.12 112 CYS A C 1
ATOM 881 O O . CYS A 1 112 ? -12.389 1.742 12.949 1.00 96.12 112 CYS A O 1
ATOM 883 N N . GLU A 1 113 ? -12.027 -0.334 13.711 1.00 96.75 113 GLU A N 1
ATOM 884 C CA . GLU A 1 113 ? -11.771 0.078 15.087 1.00 96.75 113 GLU A CA 1
ATOM 885 C C . GLU A 1 113 ? -10.356 0.669 15.192 1.00 96.75 113 GLU A C 1
ATOM 887 O O . GLU A 1 113 ? -9.390 0.118 14.667 1.00 96.75 113 GLU A O 1
ATOM 892 N N . LYS A 1 114 ? -10.228 1.821 15.856 1.00 97.56 114 LYS A N 1
ATOM 893 C CA . LYS A 1 114 ? -8.990 2.606 15.841 1.00 97.56 114 LYS A CA 1
ATOM 894 C C . LYS A 1 114 ? -7.790 1.855 16.432 1.00 97.56 114 LYS A C 1
ATOM 896 O O . LYS A 1 114 ? -6.709 1.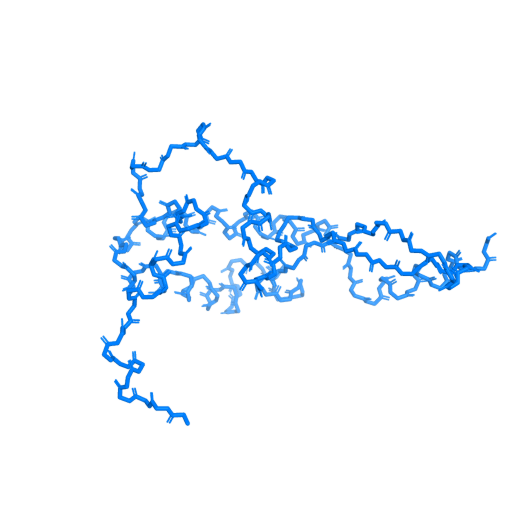944 15.861 1.00 97.56 114 LYS A O 1
ATOM 901 N N . GLN A 1 115 ? -7.949 1.133 17.541 1.00 97.50 115 GLN A N 1
ATOM 902 C CA . GLN A 1 115 ? -6.843 0.392 18.161 1.00 97.50 115 GLN A CA 1
ATOM 903 C C . GLN A 1 115 ? -6.386 -0.782 17.283 1.00 97.50 115 GLN A C 1
ATOM 905 O O . GLN A 1 115 ? -5.192 -1.075 17.212 1.00 97.50 115 GLN A O 1
ATOM 910 N N . ALA A 1 116 ? -7.313 -1.447 16.590 1.00 96.50 116 ALA A N 1
ATOM 911 C CA . ALA A 1 116 ? -7.000 -2.464 15.594 1.00 96.50 116 ALA A CA 1
ATOM 912 C C . ALA A 1 116 ? -6.238 -1.865 14.403 1.00 96.50 116 ALA A C 1
ATOM 914 O O . ALA A 1 116 ? -5.179 -2.385 14.051 1.00 96.50 116 ALA A O 1
ATOM 915 N N . ALA A 1 117 ? -6.710 -0.734 13.864 1.00 98.12 117 ALA A N 1
ATOM 916 C CA . ALA A 1 117 ? -6.024 -0.011 12.795 1.00 98.12 117 ALA A CA 1
ATOM 917 C C . ALA A 1 117 ? -4.602 0.399 13.202 1.00 98.12 117 ALA A C 1
ATOM 919 O O . ALA A 1 117 ? -3.660 0.158 12.454 1.00 98.12 117 ALA A O 1
ATOM 920 N N . GLU A 1 118 ? -4.427 0.970 14.397 1.00 98.12 118 GLU A N 1
ATOM 921 C CA . GLU A 1 118 ? -3.113 1.355 14.924 1.00 98.12 118 GLU A CA 1
ATOM 922 C C . GLU A 1 118 ? -2.158 0.162 15.012 1.00 98.12 118 GLU A C 1
ATOM 924 O O . GLU A 1 118 ? -1.007 0.273 14.602 1.00 98.12 118 GLU A O 1
ATOM 929 N N . ARG A 1 119 ? -2.617 -0.991 15.507 1.00 97.69 119 ARG A N 1
ATOM 930 C CA . ARG A 1 119 ? -1.774 -2.186 15.631 1.00 97.69 119 ARG A CA 1
ATOM 931 C C . ARG A 1 119 ? -1.390 -2.763 14.266 1.00 97.69 119 ARG A C 1
ATOM 933 O O . ARG A 1 119 ? -0.211 -2.951 13.995 1.00 97.69 119 ARG A O 1
ATOM 940 N N . GLU A 1 120 ? -2.368 -3.030 13.407 1.00 97.75 120 GLU A N 1
ATOM 941 C CA . GLU A 1 120 ? -2.151 -3.761 12.150 1.00 97.75 120 GLU A CA 1
ATOM 942 C C . GLU A 1 120 ? -1.458 -2.902 11.083 1.00 97.75 120 GLU A C 1
ATOM 944 O O . GLU A 1 120 ? -0.591 -3.373 10.342 1.00 97.75 120 GLU A O 1
ATOM 949 N N . LEU A 1 121 ? -1.770 -1.605 11.024 1.00 98.12 121 LEU A N 1
ATOM 950 C CA . LEU A 1 121 ? -1.113 -0.702 10.078 1.00 98.12 121 LEU A CA 1
ATOM 951 C C . LEU A 1 121 ? 0.300 -0.335 10.527 1.00 98.12 121 LEU A C 1
ATOM 953 O O . LEU A 1 121 ? 1.109 0.061 9.689 1.00 98.12 121 LEU A O 1
ATOM 957 N N . LYS A 1 122 ? 0.633 -0.497 11.817 1.00 97.94 122 LYS A N 1
ATOM 958 C CA . LYS A 1 122 ? 2.014 -0.342 12.283 1.00 97.94 122 LYS A CA 1
ATOM 959 C C . LYS A 1 122 ? 2.914 -1.406 11.669 1.00 97.94 122 LYS A C 1
ATOM 961 O O . LYS A 1 122 ? 4.003 -1.072 11.214 1.00 97.94 122 LYS A O 1
ATOM 966 N N . GLU A 1 123 ? 2.435 -2.646 11.603 1.00 97.56 123 GLU A N 1
ATOM 967 C CA . GLU A 1 123 ? 3.149 -3.752 10.960 1.00 97.56 123 GLU A CA 1
ATOM 968 C C . GLU A 1 123 ? 3.338 -3.487 9.460 1.00 97.56 123 GLU A C 1
ATOM 970 O O . GLU A 1 123 ? 4.439 -3.657 8.938 1.00 97.56 123 GLU A O 1
ATOM 975 N N . SER A 1 124 ? 2.300 -2.974 8.788 1.00 96.62 124 SER A N 1
ATOM 976 C CA . SER A 1 124 ? 2.390 -2.544 7.383 1.00 96.62 124 SER A CA 1
ATOM 977 C C . SER A 1 124 ? 3.449 -1.452 7.173 1.00 96.62 124 SER A C 1
ATOM 979 O O . SER A 1 124 ? 4.251 -1.540 6.245 1.00 96.62 124 SER A O 1
ATOM 981 N N . LEU A 1 125 ? 3.481 -0.439 8.045 1.00 97.56 125 LEU A N 1
ATOM 982 C CA . LEU A 1 125 ? 4.453 0.652 7.968 1.00 97.56 125 LEU A CA 1
ATOM 983 C C . LEU A 1 125 ? 5.885 0.168 8.217 1.00 97.56 125 LEU A C 1
ATOM 985 O O . LEU A 1 125 ? 6.804 0.568 7.506 1.00 97.56 125 LEU A O 1
ATOM 989 N N . ASP A 1 126 ? 6.088 -0.683 9.224 1.00 97.25 126 ASP A N 1
ATOM 990 C CA . ASP A 1 126 ? 7.412 -1.233 9.520 1.00 97.25 126 ASP A CA 1
ATOM 991 C C . ASP A 1 126 ? 7.922 -2.091 8.358 1.00 97.25 126 ASP A C 1
ATOM 993 O O . ASP A 1 126 ? 9.084 -1.968 7.968 1.00 97.25 126 ASP A O 1
ATOM 997 N N . PHE A 1 127 ? 7.044 -2.889 7.741 1.00 96.12 127 PHE A N 1
ATOM 998 C CA . PHE A 1 127 ? 7.370 -3.619 6.519 1.00 96.12 127 PHE A CA 1
ATOM 999 C C . PHE A 1 127 ? 7.798 -2.677 5.385 1.00 96.12 127 PHE A C 1
ATOM 1001 O O . PHE A 1 127 ? 8.825 -2.911 4.749 1.00 96.12 127 PHE A O 1
ATOM 1008 N N . GLU A 1 128 ? 7.063 -1.588 5.154 1.00 96.19 128 GLU A N 1
ATOM 1009 C CA . GLU A 1 128 ? 7.387 -0.621 4.102 1.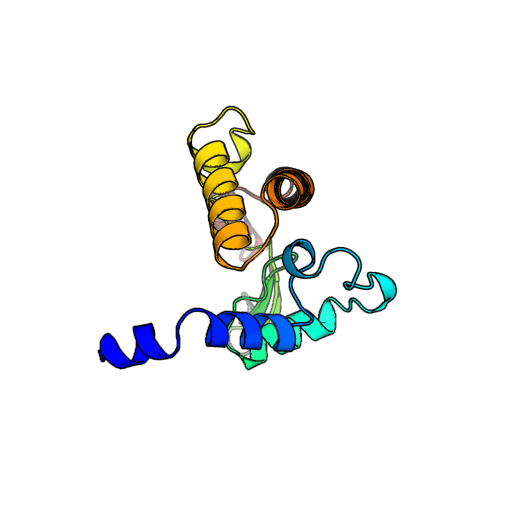00 96.19 128 GLU A CA 1
ATOM 1010 C C . GLU A 1 128 ? 8.723 0.106 4.356 1.00 96.19 128 GLU A C 1
ATOM 1012 O O . GLU A 1 128 ? 9.495 0.343 3.423 1.00 96.19 128 GLU A O 1
ATOM 1017 N N . ILE A 1 129 ? 9.053 0.403 5.620 1.00 96.38 129 ILE A N 1
ATOM 1018 C CA . ILE A 1 129 ? 10.358 0.960 6.008 1.00 96.38 129 ILE A CA 1
ATOM 1019 C C . ILE A 1 129 ? 11.489 -0.023 5.678 1.00 96.38 129 ILE A C 1
ATOM 1021 O O . ILE A 1 129 ? 12.510 0.390 5.119 1.00 96.38 129 ILE A O 1
ATOM 1025 N N . GLU A 1 130 ? 11.339 -1.311 6.002 1.00 96.31 130 GLU A N 1
ATOM 1026 C CA . GLU A 1 130 ? 12.341 -2.329 5.654 1.00 96.31 130 GLU A CA 1
ATOM 1027 C C . GLU A 1 130 ? 12.462 -2.508 4.134 1.00 96.31 130 GLU A C 1
ATOM 1029 O O . GLU A 1 130 ? 13.574 -2.570 3.602 1.00 96.31 130 GLU A O 1
ATOM 1034 N N . LEU A 1 131 ? 11.337 -2.495 3.418 1.00 94.88 131 LEU A N 1
ATOM 1035 C CA . LEU A 1 131 ? 11.302 -2.552 1.958 1.00 94.88 131 LEU A CA 1
ATOM 1036 C C . LEU A 1 131 ? 12.044 -1.359 1.333 1.00 94.88 131 LEU A C 1
ATOM 1038 O O . LEU A 1 131 ? 12.855 -1.518 0.421 1.00 94.88 131 LEU A O 1
ATOM 1042 N N . ALA A 1 132 ? 11.874 -0.156 1.879 1.00 95.12 132 ALA A N 1
ATOM 1043 C CA . ALA A 1 132 ? 12.573 1.034 1.406 1.00 95.12 132 ALA A CA 1
ATOM 1044 C C . ALA A 1 132 ? 14.101 0.973 1.598 1.00 95.12 132 ALA A C 1
ATOM 1046 O O . ALA A 1 132 ? 14.844 1.615 0.843 1.00 95.12 132 ALA A O 1
ATOM 1047 N N . LYS A 1 133 ? 14.604 0.211 2.583 1.00 94.56 133 LYS A N 1
ATOM 1048 C CA . LYS A 1 133 ? 16.053 0.059 2.810 1.00 94.56 133 LYS A CA 1
ATOM 1049 C C . LYS A 1 133 ? 16.734 -0.692 1.672 1.00 94.56 133 LYS A C 1
ATOM 1051 O O . LYS A 1 133 ? 17.868 -0.340 1.341 1.00 94.56 133 LYS A O 1
ATOM 1056 N N . VAL A 1 134 ? 16.052 -1.667 1.068 1.00 92.19 134 VAL A N 1
ATOM 1057 C CA . VAL A 1 134 ? 16.587 -2.453 -0.056 1.00 92.19 134 VAL A CA 1
ATOM 1058 C C . VAL A 1 134 ? 16.433 -1.750 -1.408 1.00 92.19 134 VAL A C 1
ATOM 1060 O O . VAL A 1 134 ? 17.149 -2.080 -2.350 1.00 92.19 134 VAL A O 1
ATOM 1063 N N . CYS A 1 135 ? 15.569 -0.734 -1.506 1.00 91.25 135 CYS A N 1
ATOM 1064 C CA . CYS A 1 135 ? 15.437 0.087 -2.709 1.00 91.25 135 CYS A CA 1
ATOM 1065 C C . CYS A 1 135 ? 16.695 0.926 -2.981 1.00 91.25 135 CYS A C 1
ATOM 1067 O O . CYS A 1 135 ? 17.329 1.470 -2.066 1.00 91.25 135 CYS A O 1
ATOM 1069 N N . VAL A 1 136 ? 17.011 1.115 -4.263 1.00 87.19 136 VAL A N 1
ATOM 1070 C CA . VAL A 1 136 ? 18.132 1.948 -4.707 1.00 87.19 136 VAL A CA 1
ATOM 1071 C C . VAL A 1 136 ? 17.717 3.423 -4.685 1.00 87.19 136 VAL A C 1
ATOM 1073 O O . VAL A 1 136 ? 16.563 3.784 -4.927 1.00 87.19 136 VAL A O 1
ATOM 1076 N N . ARG A 1 137 ? 18.663 4.320 -4.377 1.00 81.88 137 ARG A N 1
ATOM 1077 C CA . ARG A 1 137 ? 18.425 5.766 -4.493 1.00 81.88 137 ARG A CA 1
ATOM 1078 C C . ARG A 1 137 ? 18.171 6.148 -5.949 1.00 81.88 137 ARG A C 1
ATOM 1080 O O . ARG A 1 137 ? 18.837 5.648 -6.852 1.00 81.88 137 ARG A O 1
ATOM 1087 N N . TYR A 1 138 ? 17.273 7.103 -6.163 1.00 73.12 138 TYR A N 1
ATOM 1088 C CA . TYR A 1 138 ? 16.894 7.554 -7.502 1.00 73.12 138 TYR A CA 1
ATOM 1089 C C . TYR A 1 138 ? 18.092 8.005 -8.360 1.00 73.12 138 TYR A C 1
ATOM 1091 O O . TYR A 1 138 ? 18.191 7.657 -9.535 1.00 73.12 138 TYR A O 1
ATOM 1099 N N . GLU A 1 139 ? 19.041 8.727 -7.759 1.00 71.12 139 GLU A N 1
ATOM 1100 C CA . GLU A 1 139 ? 20.268 9.192 -8.424 1.00 71.12 139 GLU A CA 1
ATOM 1101 C C . GLU A 1 139 ? 21.119 8.029 -8.955 1.00 71.12 139 GLU A C 1
ATOM 1103 O O . GLU A 1 139 ? 21.626 8.084 -10.075 1.00 71.12 139 GLU A O 1
ATOM 1108 N N . ASN A 1 140 ? 21.204 6.940 -8.186 1.00 73.06 140 ASN A N 1
ATOM 1109 C CA . ASN A 1 140 ? 21.985 5.764 -8.552 1.00 73.06 140 ASN A CA 1
ATOM 1110 C C . ASN A 1 140 ? 21.301 4.939 -9.652 1.00 73.06 140 ASN A C 1
ATOM 1112 O O . ASN A 1 140 ? 22.004 4.409 -10.504 1.00 73.06 140 ASN A O 1
ATOM 1116 N N . ARG A 1 141 ? 19.956 4.897 -9.711 1.00 68.50 141 ARG A N 1
ATOM 1117 C CA . ARG A 1 141 ? 19.220 4.209 -10.799 1.00 68.50 141 ARG A CA 1
ATOM 1118 C C . ARG A 1 141 ? 19.569 4.770 -12.175 1.00 68.50 141 ARG A C 1
ATOM 1120 O O . ARG A 1 141 ? 19.767 4.011 -13.121 1.00 68.50 141 ARG A O 1
ATOM 1127 N N . ARG A 1 142 ? 19.683 6.098 -12.290 1.00 60.56 142 ARG A N 1
ATOM 1128 C CA . ARG A 1 142 ? 20.050 6.740 -13.561 1.00 60.56 142 ARG A CA 1
ATOM 1129 C C . ARG A 1 142 ? 21.461 6.351 -13.997 1.00 60.56 142 ARG A C 1
ATOM 1131 O O . ARG A 1 142 ? 21.664 6.067 -15.169 1.00 60.56 142 ARG A O 1
ATOM 1138 N N . LEU A 1 143 ? 22.413 6.303 -13.066 1.00 53.53 143 LEU A N 1
ATOM 1139 C CA . LEU A 1 143 ? 23.807 5.964 -13.366 1.00 53.53 143 LEU A CA 1
ATOM 1140 C C . LEU A 1 143 ? 23.974 4.502 -13.810 1.00 53.53 143 LEU A C 1
ATOM 1142 O O . LEU A 1 143 ? 24.697 4.259 -14.774 1.00 53.53 143 LEU A O 1
ATOM 1146 N N . SER A 1 144 ? 23.267 3.559 -13.177 1.00 56.94 144 SER A N 1
ATOM 1147 C CA . SER A 1 144 ? 23.285 2.133 -13.547 1.00 56.94 144 SER A CA 1
ATOM 1148 C C . SER A 1 144 ? 22.773 1.891 -14.969 1.00 56.94 144 SER A C 1
ATOM 1150 O O . SER A 1 144 ? 23.396 1.177 -15.749 1.00 56.94 144 SER A O 1
ATOM 1152 N N . SER A 1 145 ? 21.678 2.558 -15.349 1.00 55.88 145 SER A N 1
ATOM 1153 C CA . SER A 1 145 ? 21.120 2.423 -16.698 1.00 55.88 145 SER A CA 1
ATOM 1154 C C . SER A 1 145 ? 22.080 2.931 -17.781 1.00 55.88 145 SER A C 1
ATOM 1156 O O . SER A 1 145 ? 22.117 2.362 -18.866 1.00 55.88 145 SER A O 1
ATOM 1158 N N . PHE A 1 146 ? 22.901 3.949 -17.496 1.00 51.56 146 PHE A N 1
ATOM 1159 C CA . PHE A 1 146 ? 23.929 4.402 -18.436 1.00 51.56 146 PHE A CA 1
ATOM 1160 C C . PHE A 1 146 ? 25.125 3.451 -18.516 1.00 51.56 146 PHE A C 1
ATOM 1162 O O . PHE A 1 146 ? 25.632 3.246 -19.614 1.00 51.56 146 PHE A O 1
ATOM 1169 N N . SER A 1 147 ? 25.582 2.858 -17.408 1.00 54.44 147 SER A N 1
ATOM 1170 C CA . SER A 1 147 ? 26.723 1.930 -17.450 1.00 54.44 147 SER A CA 1
ATOM 1171 C C . SER A 1 147 ? 26.422 0.653 -18.239 1.00 54.44 147 SER A C 1
ATOM 1173 O O . SER A 1 147 ? 27.293 0.179 -18.965 1.00 54.44 147 SER A O 1
ATOM 1175 N N . ASP A 1 148 ? 25.188 0.150 -18.169 1.00 53.22 148 ASP A N 1
ATOM 1176 C CA . ASP A 1 148 ? 24.779 -1.094 -18.840 1.00 53.22 148 ASP A CA 1
ATOM 1177 C C . ASP A 1 148 ? 24.570 -0.932 -20.360 1.00 53.22 148 ASP A C 1
ATOM 1179 O O . ASP A 1 148 ? 24.504 -1.917 -21.097 1.00 53.22 148 ASP A O 1
ATOM 1183 N N . ILE A 1 149 ? 24.494 0.309 -20.855 1.00 53.38 149 ILE A N 1
ATOM 1184 C CA . ILE A 1 149 ? 24.393 0.620 -22.292 1.00 53.38 149 ILE A CA 1
ATOM 1185 C C . ILE A 1 149 ? 25.764 0.540 -22.988 1.00 53.38 149 ILE A C 1
ATOM 1187 O O . ILE A 1 149 ? 25.821 0.286 -24.191 1.00 53.38 149 ILE A O 1
ATOM 1191 N N . PHE A 1 150 ? 26.866 0.738 -22.258 1.00 46.22 150 PHE A N 1
ATOM 1192 C CA . PHE A 1 150 ? 28.221 0.814 -22.826 1.00 46.22 150 PHE A CA 1
ATOM 1193 C C . PHE A 1 150 ? 29.064 -0.467 -22.662 1.00 46.22 150 PHE A C 1
ATOM 1195 O O . PHE A 1 150 ? 30.247 -0.453 -23.010 1.00 46.22 150 PHE A O 1
ATOM 1202 N N . LEU A 1 151 ? 28.467 -1.562 -22.178 1.00 41.12 151 LEU A N 1
ATOM 1203 C CA . LEU A 1 151 ? 29.053 -2.911 -22.115 1.00 41.12 151 LEU A CA 1
ATOM 1204 C C . LEU A 1 151 ? 28.271 -3.883 -23.009 1.00 41.12 151 LEU A C 1
ATOM 1206 O O . LEU A 1 151 ? 28.913 -4.708 -23.690 1.00 41.12 151 LEU A O 1
#

Organism: Photinus pyralis (NCBI:txid7054)

Secondary structure (DSSP, 8-state):
--HHHHHHHTTHHHHHHHHHTT--HHHHGGG--GGG--HHHHHHHHHHHT---TTSSEEEEEEPSS-TT-EEEEEEPPP-SS-HHHHTT-TTSHHHHHHHHHHHHHHHHTT--HHHHHHHHHHHHHHHHHHHHHSPPHHHHHHHHHHTT--